Protein AF-A0A7S4KMG4-F1 (afdb_monomer_lite)

Sequence (114 aa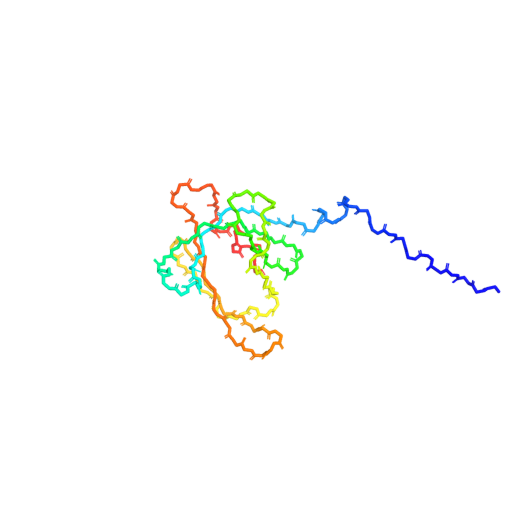):
SLGVWCAQPMSVAQVLDEIYYQGQLETKSNGKGKIGWEKCYVRLEGNQLIRFSDKQRYGSEIGRVDLSSIQNFTLEKQAFKFAYVTPSKKSRTRSFRIPQKGEGDLTEWIKQIR

Radius of gyration: 16.82 Å; chains: 1; bounding box: 29×29×63 Å

Foldseek 3Di:
DDDDPDPDDDDPVVQVVQFPDKFKKWKADPDDPDGDTDIWIWTGGHQKIWTANDNDPDHHTPDMARLVQWDDWDDDPFKIKTWGADPVRDIDIIMIGAPPPTPDDPVVVVVSSD

InterPro domains:
  IPR001849 Pleckstrin homology domain [PF00169] (20-114)
  IPR001849 Pleckstrin homology domain [PS50003] (18-114)
  IPR011993 PH-like domain superfamily [G3DSA:2.30.29.30] (10-114)

Structure (mmCIF, N/CA/C/O backbone):
data_AF-A0A7S4KMG4-F1
#
_entry.id   AF-A0A7S4KMG4-F1
#
loop_
_atom_site.group_PDB
_atom_site.id
_atom_site.type_symbol
_atom_site.label_atom_id
_atom_site.label_alt_id
_atom_site.label_comp_id
_atom_site.label_asym_id
_atom_site.label_entity_id
_atom_site.label_seq_id
_atom_site.pdbx_PDB_ins_code
_atom_site.Cartn_x
_atom_site.Cartn_y
_atom_site.Cartn_z
_atom_site.occupancy
_atom_site.B_iso_or_equiv
_atom_site.auth_seq_id
_atom_site.auth_comp_id
_atom_site.auth_asym_id
_atom_site.auth_atom_id
_atom_site.pdbx_PDB_model_num
ATOM 1 N N . SER A 1 1 ? 12.828 -6.578 -48.337 1.00 40.75 1 SER A N 1
ATOM 2 C CA . SER A 1 1 ? 12.837 -5.314 -47.576 1.00 40.75 1 SER A CA 1
ATOM 3 C C . SER A 1 1 ? 12.558 -5.636 -46.117 1.00 40.75 1 SER A C 1
ATOM 5 O O . SER A 1 1 ? 11.548 -6.257 -45.820 1.00 40.75 1 SER A O 1
ATOM 7 N N . LEU A 1 2 ? 13.492 -5.318 -45.217 1.00 43.97 2 LEU A N 1
ATOM 8 C CA . LEU A 1 2 ? 13.322 -5.491 -43.770 1.00 43.97 2 LEU A CA 1
ATOM 9 C C . LEU A 1 2 ? 12.412 -4.369 -43.255 1.00 43.97 2 LEU A C 1
ATOM 11 O O . LEU A 1 2 ? 12.804 -3.205 -43.270 1.00 43.97 2 LEU A O 1
ATOM 15 N N . GLY A 1 3 ? 11.185 -4.710 -42.860 1.00 40.28 3 GLY A N 1
ATOM 16 C CA . GLY A 1 3 ? 10.271 -3.773 -42.212 1.00 40.28 3 GLY A CA 1
ATOM 17 C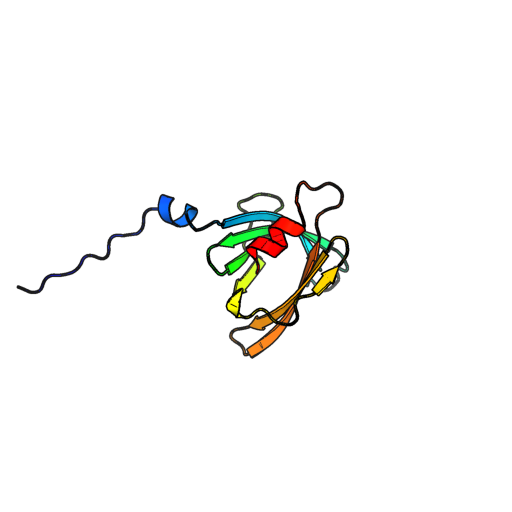 C . GLY A 1 3 ? 10.770 -3.463 -40.807 1.00 40.28 3 GLY A C 1
ATOM 18 O O . GLY A 1 3 ? 10.610 -4.274 -39.899 1.00 40.28 3 GLY A O 1
ATOM 19 N N . VAL A 1 4 ? 11.408 -2.306 -40.640 1.00 45.12 4 VAL A N 1
ATOM 20 C CA . VAL A 1 4 ? 11.731 -1.744 -39.327 1.00 45.12 4 VAL A CA 1
ATOM 21 C C . VAL A 1 4 ? 10.414 -1.320 -38.685 1.00 45.12 4 VAL A C 1
ATOM 23 O O . VAL A 1 4 ? 9.780 -0.361 -39.123 1.00 45.12 4 VAL A O 1
ATOM 26 N N . TRP A 1 5 ? 9.979 -2.057 -37.666 1.00 44.38 5 TRP A N 1
ATOM 27 C CA . TRP A 1 5 ? 8.871 -1.643 -36.813 1.00 44.38 5 TRP A CA 1
ATOM 28 C C . TRP A 1 5 ? 9.381 -0.528 -35.905 1.00 44.38 5 TRP A C 1
ATOM 30 O O . TRP A 1 5 ? 10.053 -0.780 -34.906 1.00 44.38 5 TRP A O 1
ATOM 40 N N . CYS A 1 6 ? 9.101 0.721 -36.268 1.00 47.00 6 CYS A N 1
ATOM 41 C CA . CYS A 1 6 ? 9.240 1.834 -35.340 1.00 47.00 6 CYS A CA 1
ATOM 42 C C . CYS A 1 6 ? 8.245 1.604 -34.194 1.00 47.00 6 CYS A C 1
ATOM 44 O O . CYS A 1 6 ? 7.040 1.777 -34.379 1.00 47.00 6 CYS A O 1
ATOM 46 N N . ALA A 1 7 ? 8.733 1.192 -33.022 1.00 51.94 7 ALA A N 1
ATOM 47 C CA . ALA A 1 7 ? 7.944 1.255 -31.800 1.00 51.94 7 ALA A CA 1
ATOM 48 C C . ALA A 1 7 ? 7.578 2.729 -31.580 1.00 51.94 7 ALA A C 1
ATOM 50 O O . ALA A 1 7 ? 8.462 3.577 -31.437 1.00 51.94 7 ALA A O 1
ATOM 51 N N . GLN A 1 8 ? 6.288 3.054 -31.645 1.00 53.12 8 GLN A N 1
ATOM 52 C CA . GLN A 1 8 ? 5.829 4.416 -31.399 1.00 53.12 8 GLN A CA 1
ATOM 53 C C . GLN A 1 8 ? 6.234 4.827 -29.973 1.00 53.12 8 GLN A C 1
ATOM 55 O O . GLN A 1 8 ? 6.019 4.049 -29.039 1.00 53.12 8 GLN A O 1
ATOM 60 N N . PRO A 1 9 ? 6.811 6.024 -29.771 1.00 54.00 9 PRO A N 1
ATOM 61 C CA . PRO A 1 9 ? 7.007 6.547 -28.428 1.00 54.00 9 PRO A CA 1
ATOM 62 C C . PRO A 1 9 ? 5.628 6.759 -27.790 1.00 54.00 9 PRO A C 1
ATOM 64 O O . PRO A 1 9 ? 4.794 7.476 -28.342 1.00 54.00 9 PRO A O 1
ATOM 67 N N . MET A 1 10 ? 5.371 6.107 -26.651 1.00 48.34 10 MET A N 1
ATOM 68 C CA . MET A 1 10 ? 4.118 6.288 -25.911 1.00 48.34 10 MET A CA 1
ATOM 69 C C . MET A 1 10 ? 3.929 7.760 -25.543 1.00 48.34 10 MET A C 1
ATOM 71 O O . MET A 1 10 ? 4.848 8.426 -25.062 1.00 48.34 10 MET A O 1
ATOM 75 N N . SER A 1 11 ? 2.719 8.266 -25.780 1.00 50.19 11 SER A N 1
ATOM 76 C CA . SER A 1 11 ? 2.351 9.637 -25.433 1.00 50.19 11 SER A CA 1
ATOM 77 C C . SER A 1 11 ? 2.178 9.786 -23.916 1.00 50.19 11 SER A C 1
ATOM 79 O O . SER A 1 11 ? 1.674 8.888 -23.245 1.00 50.19 11 SER A O 1
ATOM 81 N N . VAL A 1 12 ? 2.543 10.946 -23.363 1.00 48.41 12 VAL A N 1
ATOM 82 C CA . VAL A 1 12 ? 2.405 11.272 -21.926 1.00 48.41 12 VAL A CA 1
ATOM 83 C C . VAL A 1 12 ? 0.957 11.128 -21.423 1.00 48.41 12 VAL A C 1
ATOM 85 O O . VAL A 1 12 ? 0.738 10.855 -20.248 1.00 48.41 12 VAL A O 1
ATOM 88 N N . ALA A 1 13 ? -0.035 11.244 -22.312 1.00 44.78 13 ALA A N 1
ATOM 89 C CA . ALA A 1 13 ? -1.442 11.015 -21.990 1.00 44.78 13 ALA A CA 1
ATOM 90 C C . ALA A 1 13 ? -1.744 9.545 -21.638 1.00 44.78 13 ALA A C 1
ATOM 92 O O . ALA A 1 13 ? -2.528 9.299 -20.731 1.00 44.78 13 ALA A O 1
ATOM 93 N N . GLN A 1 14 ? -1.070 8.575 -22.270 1.00 46.12 14 GLN A N 1
ATOM 94 C CA . GLN A 1 14 ? -1.239 7.148 -21.954 1.00 46.12 14 GLN A CA 1
ATOM 95 C C . GLN A 1 14 ? -0.572 6.748 -20.632 1.00 46.12 14 GLN A C 1
ATOM 97 O O . GLN A 1 14 ? -1.019 5.815 -19.981 1.00 46.12 14 GLN A O 1
ATOM 102 N N . VAL A 1 15 ? 0.449 7.490 -20.189 1.00 46.81 15 VAL A N 1
ATOM 103 C CA . VAL A 1 15 ? 1.069 7.300 -18.863 1.00 46.81 15 VAL A CA 1
ATOM 104 C C . VAL A 1 15 ? 0.103 7.693 -17.733 1.00 46.81 15 VAL A C 1
ATOM 106 O O . VAL A 1 15 ? 0.209 7.186 -16.620 1.00 46.81 15 VAL A O 1
ATOM 109 N N . LEU A 1 16 ? -0.864 8.578 -18.005 1.00 45.12 16 LEU A N 1
ATOM 110 C CA . LEU A 1 16 ? -1.911 8.955 -17.047 1.00 45.12 16 LEU A CA 1
ATOM 111 C C . LEU A 1 16 ? -3.097 7.976 -17.037 1.00 45.12 16 LEU A C 1
ATOM 113 O O . LEU A 1 16 ? -3.806 7.919 -16.033 1.00 45.12 16 LEU A O 1
ATOM 117 N N . ASP A 1 17 ? -3.287 7.201 -18.108 1.00 45.97 17 ASP A N 1
ATOM 118 C CA . ASP A 1 17 ? -4.384 6.231 -18.274 1.00 45.97 17 ASP A CA 1
ATOM 119 C C . ASP A 1 17 ? -4.239 4.995 -17.362 1.00 45.97 17 ASP A C 1
ATOM 121 O O . ASP A 1 17 ? -5.194 4.259 -17.136 1.00 45.97 17 ASP A O 1
ATOM 125 N N . GLU A 1 18 ? -3.061 4.786 -16.766 1.00 58.25 18 GLU A N 1
ATOM 126 C CA . GLU A 1 18 ? -2.800 3.670 -15.848 1.00 58.25 18 GLU A CA 1
ATOM 127 C C . GLU A 1 18 ? -2.921 4.054 -14.364 1.00 58.25 18 GLU A C 1
ATOM 129 O O . GLU A 1 18 ? -2.650 3.223 -13.495 1.00 58.25 18 GLU A O 1
ATOM 134 N N . ILE A 1 19 ? -3.312 5.296 -14.041 1.00 60.09 19 ILE A N 1
ATOM 135 C CA . ILE A 1 19 ? -3.522 5.732 -12.653 1.00 60.09 19 ILE A CA 1
ATOM 136 C C . ILE A 1 19 ? -4.942 5.359 -12.209 1.00 60.09 19 ILE A C 1
ATOM 138 O O . ILE A 1 19 ? -5.888 6.125 -12.385 1.00 60.09 19 ILE A O 1
ATOM 142 N N . TYR A 1 20 ? -5.084 4.196 -11.577 1.00 73.69 20 TYR A N 1
ATOM 143 C CA . TYR A 1 20 ? -6.385 3.654 -11.163 1.00 73.69 20 TYR A CA 1
ATOM 144 C C . TYR A 1 20 ? -6.965 4.364 -9.938 1.00 73.69 20 TYR A C 1
ATOM 146 O O . TYR A 1 20 ? -8.176 4.552 -9.823 1.00 73.69 20 TYR A O 1
ATOM 154 N N . TYR A 1 21 ? -6.107 4.763 -8.997 1.00 84.00 21 TYR A N 1
ATOM 155 C CA . TYR A 1 21 ? -6.550 5.380 -7.750 1.00 84.00 21 TYR A CA 1
ATOM 156 C C . TYR A 1 21 ? -5.422 6.156 -7.073 1.00 84.00 21 TYR A C 1
ATOM 158 O O . TYR A 1 21 ? -4.259 5.752 -7.114 1.00 84.00 21 TYR A O 1
ATOM 166 N N . GLN A 1 22 ? -5.742 7.273 -6.421 1.00 87.69 22 GLN A N 1
ATOM 167 C CA . GLN A 1 22 ? -4.746 8.070 -5.707 1.00 87.69 22 GLN A CA 1
ATOM 168 C C . GLN A 1 22 ? -5.350 8.888 -4.572 1.00 87.69 22 GLN A C 1
ATOM 170 O O . GLN A 1 22 ? -6.498 9.320 -4.632 1.00 87.69 22 GLN A O 1
ATOM 175 N N . GLY A 1 23 ? -4.543 9.173 -3.554 1.00 87.62 23 GLY A N 1
ATOM 176 C CA . GLY A 1 23 ? -5.000 9.929 -2.395 1.00 87.62 23 GLY A CA 1
ATOM 177 C C . GLY A 1 23 ? -3.942 10.081 -1.312 1.00 87.62 23 GLY A C 1
ATOM 178 O O . GLY A 1 23 ? -2.843 9.530 -1.388 1.00 87.62 23 GLY A O 1
ATOM 179 N N . GLN A 1 24 ? -4.279 10.864 -0.289 1.00 88.25 24 GLN A N 1
ATOM 180 C CA . GLN A 1 24 ? -3.411 11.061 0.865 1.00 88.25 24 GLN A CA 1
ATOM 181 C C . GLN A 1 24 ? -3.668 9.966 1.906 1.00 88.25 24 GLN A C 1
ATOM 183 O O . GLN A 1 24 ? -4.786 9.808 2.389 1.00 88.25 24 GLN A O 1
ATOM 188 N N . LEU A 1 25 ? -2.612 9.253 2.289 1.00 89.38 25 LEU A N 1
ATOM 189 C CA . LEU A 1 25 ? -2.619 8.260 3.363 1.00 89.38 25 LEU A CA 1
ATOM 190 C C . LEU A 1 25 ? -1.566 8.619 4.408 1.00 89.38 25 LEU A C 1
ATOM 192 O O . LEU A 1 25 ? -0.658 9.410 4.157 1.00 89.38 25 LEU A O 1
ATOM 196 N N . GLU A 1 26 ? -1.644 8.011 5.582 1.00 89.56 26 GLU A N 1
ATOM 197 C CA . GLU A 1 26 ? -0.553 8.042 6.549 1.00 89.56 26 GLU A CA 1
ATOM 198 C C . GLU A 1 26 ? 0.169 6.695 6.560 1.00 89.56 26 GLU A C 1
ATOM 200 O O . GLU A 1 26 ? -0.469 5.649 6.629 1.00 89.56 26 GLU A O 1
ATOM 205 N N . THR A 1 27 ? 1.500 6.707 6.523 1.00 88.75 27 THR A N 1
ATOM 206 C CA . THR A 1 27 ? 2.360 5.518 6.640 1.00 88.75 27 THR A CA 1
ATOM 207 C C . THR A 1 27 ? 3.210 5.626 7.897 1.00 88.75 27 THR A C 1
ATOM 209 O O . THR A 1 27 ? 3.581 6.721 8.316 1.00 88.75 27 THR A O 1
ATOM 212 N N . LYS A 1 28 ? 3.588 4.494 8.497 1.00 85.06 28 LYS A N 1
ATOM 213 C CA . LYS A 1 28 ? 4.609 4.513 9.555 1.00 85.06 28 LYS A CA 1
ATOM 214 C C . LYS A 1 28 ? 5.951 4.989 8.990 1.00 85.06 28 LYS A C 1
ATOM 216 O O . LYS A 1 28 ? 6.358 4.521 7.918 1.00 85.06 28 LYS A O 1
ATOM 221 N N . SER A 1 29 ? 6.610 5.901 9.705 1.00 70.62 29 SER A N 1
ATOM 222 C CA . SER A 1 29 ? 7.954 6.368 9.358 1.00 70.62 29 SER A CA 1
ATOM 223 C C . SER A 1 29 ? 8.966 5.223 9.453 1.00 70.62 29 SER A C 1
ATOM 225 O O . SER A 1 29 ? 8.885 4.390 10.354 1.00 70.62 29 SER A O 1
ATOM 227 N N . ASN A 1 30 ? 9.927 5.185 8.525 1.00 62.59 30 ASN A N 1
ATOM 228 C CA . ASN A 1 30 ? 11.067 4.257 8.578 1.00 62.59 30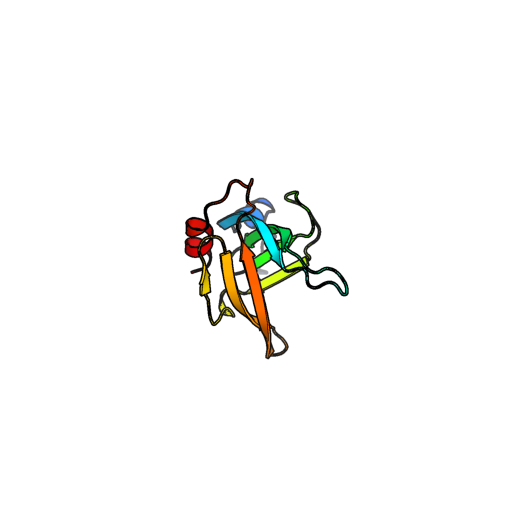 ASN A CA 1
ATOM 229 C C . ASN A 1 30 ? 12.369 4.960 9.025 1.00 62.59 30 ASN A C 1
ATOM 231 O O . ASN A 1 30 ? 13.439 4.357 8.954 1.00 62.59 30 ASN A O 1
ATOM 235 N N . GLY A 1 31 ? 12.315 6.243 9.405 1.00 57.44 31 GLY A N 1
ATOM 236 C CA . GLY A 1 31 ? 13.502 7.025 9.756 1.00 57.44 31 GLY A CA 1
ATOM 237 C C . GLY A 1 31 ? 14.042 6.691 11.148 1.00 57.44 31 GLY A C 1
ATOM 238 O O . GLY A 1 31 ? 13.272 6.536 12.097 1.00 57.44 31 GLY A O 1
ATOM 239 N N . LYS A 1 32 ? 15.374 6.633 11.298 1.00 51.84 32 LYS A N 1
ATOM 240 C CA . LYS A 1 32 ? 16.023 6.564 12.619 1.00 51.84 32 LYS A CA 1
ATOM 241 C C . LYS A 1 32 ? 15.599 7.791 13.440 1.00 51.84 32 LYS A C 1
ATOM 243 O O . LYS A 1 32 ? 15.924 8.911 13.067 1.00 51.84 32 LYS A O 1
ATOM 248 N N . GLY A 1 33 ? 14.852 7.577 14.525 1.00 55.62 33 GLY A N 1
ATOM 249 C CA . GLY A 1 33 ? 14.415 8.633 15.451 1.00 55.62 33 GLY A CA 1
ATOM 250 C C . GLY A 1 33 ? 13.024 9.226 15.196 1.00 55.62 33 GLY A C 1
ATOM 251 O O . GLY A 1 33 ? 12.567 10.031 16.001 1.00 55.62 33 GLY A O 1
ATOM 252 N N . LYS A 1 34 ? 12.311 8.817 14.137 1.00 57.22 34 LYS A N 1
ATOM 253 C CA . LYS A 1 34 ? 10.917 9.225 13.907 1.00 57.22 34 LYS A CA 1
ATOM 254 C C . LYS A 1 34 ? 9.969 8.075 14.226 1.00 57.22 34 LYS A C 1
ATOM 256 O O . LYS A 1 34 ? 9.822 7.141 13.443 1.00 57.22 34 LYS A O 1
ATOM 261 N N . ILE A 1 35 ? 9.315 8.149 15.381 1.00 66.44 35 ILE A N 1
ATOM 262 C CA . ILE A 1 35 ? 8.252 7.218 15.768 1.00 66.44 35 ILE A CA 1
ATOM 263 C C . ILE A 1 35 ? 6.926 7.915 15.490 1.00 66.44 35 ILE A C 1
ATOM 265 O O . ILE A 1 35 ? 6.584 8.891 16.149 1.00 66.44 35 ILE A O 1
ATOM 269 N N . GLY A 1 36 ? 6.184 7.443 14.492 1.00 80.62 36 GLY A N 1
ATOM 270 C CA . GLY A 1 36 ? 4.884 8.026 14.186 1.00 80.62 36 GLY A CA 1
ATOM 271 C C . GLY A 1 36 ? 4.351 7.687 12.805 1.00 80.62 36 GLY A C 1
ATOM 272 O O . GLY A 1 36 ? 4.994 7.009 11.998 1.00 80.62 36 GLY A O 1
ATOM 273 N N . TRP A 1 37 ? 3.138 8.172 12.569 1.00 85.69 37 TRP A N 1
ATOM 274 C CA . TRP A 1 37 ? 2.473 8.154 11.278 1.00 85.69 37 TRP A CA 1
ATOM 275 C C . TRP A 1 37 ? 2.782 9.460 10.550 1.00 85.69 37 TRP A C 1
ATOM 277 O O . TRP A 1 37 ? 2.555 10.541 11.089 1.00 85.69 37 TRP A O 1
ATOM 287 N N . GLU A 1 38 ? 3.308 9.360 9.337 1.00 86.31 38 GLU A N 1
ATOM 288 C CA . GLU A 1 38 ? 3.604 10.501 8.477 1.00 86.31 38 GLU A CA 1
ATOM 289 C C . GLU A 1 38 ? 2.662 10.479 7.275 1.00 86.31 38 GLU A C 1
ATOM 291 O O . GLU A 1 38 ? 2.413 9.426 6.683 1.00 86.31 38 GLU A O 1
ATOM 296 N N . LYS A 1 39 ? 2.134 11.652 6.915 1.00 86.62 39 LYS A N 1
ATOM 297 C CA . LYS A 1 39 ? 1.323 11.818 5.707 1.00 86.62 39 LYS A CA 1
ATOM 298 C C . LYS A 1 39 ? 2.188 11.581 4.472 1.00 86.62 39 LYS A C 1
ATOM 300 O O . LYS A 1 39 ? 3.291 12.109 4.388 1.00 86.62 39 LYS A O 1
ATOM 305 N N . CYS A 1 40 ? 1.653 10.840 3.516 1.00 87.06 40 CYS A N 1
ATOM 306 C CA . CYS A 1 40 ? 2.245 10.589 2.211 1.00 87.06 40 CYS A CA 1
ATOM 307 C C . CYS A 1 40 ? 1.151 10.617 1.143 1.00 87.06 40 CYS A C 1
ATOM 309 O O . CYS A 1 40 ? -0.012 10.308 1.422 1.00 87.06 40 CYS A O 1
ATOM 311 N N . TYR A 1 41 ? 1.520 10.981 -0.079 1.00 88.19 41 TYR A N 1
ATOM 312 C CA . TYR A 1 41 ? 0.648 10.772 -1.226 1.00 88.19 41 TYR A CA 1
ATOM 313 C C . TYR A 1 41 ? 0.881 9.367 -1.778 1.00 88.19 41 TYR A C 1
ATOM 315 O O . TYR A 1 41 ? 2.029 8.934 -1.901 1.00 88.19 41 TYR A O 1
ATOM 323 N N . VAL A 1 42 ? -0.194 8.642 -2.067 1.00 89.31 42 VAL A N 1
ATOM 324 C CA . VAL A 1 42 ? -0.137 7.275 -2.588 1.00 89.31 42 VAL A CA 1
ATOM 325 C C . VAL A 1 42 ? -0.889 7.220 -3.902 1.00 89.31 42 VAL A C 1
ATOM 327 O O . VAL A 1 42 ? -1.944 7.840 -4.049 1.00 89.31 42 VAL A O 1
ATOM 330 N N . ARG A 1 43 ? -0.330 6.476 -4.850 1.00 89.31 43 ARG A N 1
ATOM 331 C CA . ARG A 1 43 ? -0.894 6.267 -6.174 1.00 89.31 43 ARG A CA 1
ATOM 332 C C . ARG A 1 43 ? -0.810 4.793 -6.551 1.00 89.31 43 ARG A C 1
ATOM 334 O O . ARG A 1 43 ? 0.212 4.155 -6.303 1.00 89.31 43 ARG A O 1
ATOM 341 N N . LEU A 1 44 ? -1.886 4.282 -7.128 1.00 88.38 44 LEU A N 1
ATOM 342 C CA . LEU A 1 44 ? -1.934 2.997 -7.808 1.00 88.38 44 LEU A CA 1
ATOM 343 C C . LEU A 1 44 ? -1.746 3.245 -9.302 1.00 88.38 44 LEU A C 1
ATOM 345 O O . LEU A 1 44 ? -2.578 3.905 -9.921 1.00 88.38 44 LEU A O 1
ATOM 349 N N . GLU A 1 45 ? -0.637 2.745 -9.838 1.00 87.81 45 GLU A N 1
ATOM 350 C CA . GLU A 1 45 ? -0.302 2.774 -11.263 1.00 87.81 45 GLU A CA 1
ATOM 351 C C . GLU A 1 45 ? -0.152 1.327 -11.746 1.00 87.81 45 GLU A C 1
ATOM 353 O O . GLU A 1 45 ? 0.789 0.633 -11.348 1.00 87.81 45 GLU A O 1
ATOM 358 N N . GLY A 1 46 ? -1.106 0.823 -12.532 1.00 85.19 46 GLY A N 1
ATOM 359 C CA . GLY A 1 46 ? -1.144 -0.603 -12.880 1.00 85.19 46 GLY A CA 1
ATOM 360 C C . GLY A 1 46 ? -1.124 -1.499 -11.640 1.00 85.19 46 GLY A C 1
ATOM 361 O O . GLY A 1 46 ? -1.912 -1.334 -10.712 1.00 85.19 46 GLY A O 1
ATOM 362 N N . ASN A 1 47 ? -0.166 -2.429 -11.602 1.00 87.19 47 ASN A N 1
ATOM 363 C CA . ASN A 1 47 ? 0.047 -3.333 -10.470 1.00 87.19 47 ASN A CA 1
ATOM 364 C C . ASN A 1 47 ? 1.034 -2.781 -9.422 1.00 87.19 47 ASN A C 1
ATOM 366 O O . ASN A 1 47 ? 1.649 -3.548 -8.679 1.00 87.19 47 ASN A O 1
ATOM 370 N N . GLN A 1 48 ? 1.270 -1.467 -9.399 1.00 89.69 48 GLN A N 1
ATOM 371 C CA . GLN A 1 48 ? 2.257 -0.827 -8.532 1.00 89.69 48 GLN A CA 1
ATOM 372 C C . GLN A 1 48 ? 1.584 0.160 -7.577 1.00 89.69 48 GLN A C 1
ATOM 374 O O . GLN A 1 48 ? 0.875 1.075 -7.986 1.00 89.69 48 GLN A O 1
ATOM 379 N N . LEU A 1 49 ? 1.880 0.021 -6.287 1.00 90.69 49 LEU A N 1
ATOM 380 C CA . LEU A 1 49 ? 1.554 1.001 -5.259 1.00 90.69 49 LEU A CA 1
ATOM 381 C C . LEU A 1 49 ? 2.779 1.874 -4.992 1.00 90.69 49 LEU A C 1
ATOM 383 O O . LEU A 1 49 ? 3.784 1.417 -4.439 1.00 90.69 49 LEU A O 1
ATOM 387 N N . ILE A 1 50 ? 2.686 3.143 -5.373 1.00 90.12 50 ILE A N 1
ATOM 388 C CA . ILE A 1 50 ? 3.771 4.121 -5.314 1.00 90.12 50 ILE A CA 1
ATOM 389 C C . ILE A 1 50 ? 3.463 5.154 -4.234 1.00 90.12 50 ILE A C 1
ATOM 391 O O . ILE A 1 50 ? 2.331 5.614 -4.087 1.00 90.12 50 ILE A O 1
ATOM 395 N N . ARG A 1 51 ? 4.477 5.517 -3.450 1.00 90.56 51 ARG A N 1
ATOM 396 C CA . ARG A 1 51 ? 4.382 6.496 -2.365 1.00 90.56 51 ARG A CA 1
ATOM 397 C C . ARG A 1 51 ? 5.309 7.668 -2.618 1.00 90.56 51 ARG A C 1
ATOM 399 O O . ARG A 1 51 ? 6.467 7.467 -2.982 1.00 90.56 51 ARG A O 1
ATOM 406 N N . PHE A 1 52 ? 4.846 8.859 -2.268 1.00 87.81 52 PHE A N 1
ATOM 407 C CA . PHE A 1 52 ? 5.583 10.109 -2.413 1.00 87.81 52 PHE A CA 1
ATOM 408 C C . PHE A 1 52 ? 5.742 10.821 -1.060 1.00 87.81 52 PHE A C 1
ATOM 410 O O . PHE A 1 52 ? 4.868 10.723 -0.193 1.00 87.81 52 PHE A O 1
ATOM 417 N N . SER A 1 53 ? 6.878 11.500 -0.861 1.00 80.00 53 SER A N 1
ATOM 418 C CA . SER A 1 53 ? 7.218 12.218 0.383 1.00 80.00 53 SER A CA 1
ATOM 419 C C . SER A 1 53 ? 6.316 13.411 0.656 1.00 80.00 53 SER A C 1
ATOM 421 O O . SER A 1 53 ? 6.159 13.813 1.807 1.00 80.00 53 SER A O 1
ATOM 423 N N . ASP A 1 54 ? 5.790 14.019 -0.403 1.00 68.50 54 ASP A N 1
ATOM 424 C CA . ASP A 1 54 ? 5.066 15.272 -0.303 1.00 68.50 54 ASP A CA 1
ATOM 425 C C . ASP A 1 54 ? 3.571 15.038 -0.050 1.00 68.50 54 ASP A C 1
ATOM 427 O O . ASP A 1 54 ? 2.988 14.017 -0.422 1.00 68.50 54 ASP A O 1
ATOM 431 N N . LYS A 1 55 ? 2.940 16.017 0.601 1.00 60.94 55 LYS A N 1
ATOM 432 C CA . LYS A 1 55 ? 1.485 16.096 0.754 1.00 60.94 55 LYS A CA 1
ATOM 433 C C . LYS A 1 55 ? 0.806 16.493 -0.566 1.00 60.94 55 LYS A C 1
ATOM 435 O O . LYS A 1 55 ? -0.420 16.424 -0.632 1.00 60.94 55 LYS A O 1
ATOM 440 N N . GLN A 1 56 ? 1.578 16.907 -1.576 1.00 57.16 56 GLN A N 1
ATOM 441 C CA . GLN A 1 56 ? 1.138 17.264 -2.925 1.00 57.16 56 GLN A CA 1
ATOM 442 C C . GLN A 1 56 ? 1.391 16.137 -3.950 1.00 57.16 56 GLN A C 1
ATOM 444 O O . GLN A 1 56 ? 2.288 15.312 -3.790 1.00 57.16 56 GLN A O 1
ATOM 449 N N . ARG A 1 57 ? 0.605 16.132 -5.040 1.00 58.84 57 ARG A N 1
ATOM 450 C CA . ARG A 1 57 ? 0.547 15.087 -6.091 1.00 58.84 57 ARG A CA 1
ATOM 451 C C . ARG A 1 57 ? 1.863 14.792 -6.839 1.00 58.84 57 ARG A C 1
ATOM 453 O O . ARG A 1 57 ? 1.899 13.817 -7.584 1.00 58.84 57 ARG A O 1
ATOM 460 N N . TYR A 1 58 ? 2.907 15.605 -6.655 1.00 63.16 58 TYR A N 1
ATOM 461 C CA . TYR A 1 58 ? 4.151 15.582 -7.444 1.00 63.16 58 TYR A CA 1
ATOM 462 C C . TYR A 1 58 ? 5.428 15.535 -6.585 1.00 63.16 58 TYR A C 1
ATOM 464 O O . TYR A 1 58 ? 6.488 15.981 -7.017 1.00 63.16 58 TYR A O 1
ATOM 472 N N . GLY A 1 59 ? 5.330 15.042 -5.347 1.00 69.75 59 GLY A N 1
ATOM 473 C CA . GLY A 1 59 ? 6.495 14.869 -4.476 1.00 69.75 59 GLY A CA 1
ATOM 474 C C . GLY A 1 59 ? 7.508 13.841 -4.987 1.00 69.75 59 GLY A C 1
ATOM 475 O O . GLY A 1 59 ? 7.236 13.090 -5.918 1.00 69.75 59 GLY A O 1
ATOM 476 N N . SER A 1 60 ? 8.662 13.747 -4.323 1.00 83.31 60 SER A N 1
ATOM 477 C CA . SER A 1 60 ? 9.655 12.702 -4.605 1.00 83.31 60 SER A CA 1
ATOM 478 C C . SER A 1 60 ? 9.129 11.316 -4.231 1.00 83.31 60 SER A C 1
ATOM 480 O O . SER A 1 60 ? 8.569 11.135 -3.146 1.00 83.31 60 SER A O 1
ATOM 482 N N . GLU A 1 61 ? 9.339 10.318 -5.093 1.00 88.00 61 GLU A N 1
ATOM 483 C CA . GLU A 1 61 ? 9.022 8.921 -4.777 1.00 88.00 61 GLU A CA 1
ATOM 484 C C . GLU A 1 61 ? 9.861 8.454 -3.573 1.00 88.00 61 GLU A C 1
ATOM 486 O O . GLU A 1 61 ? 11.088 8.533 -3.570 1.00 88.00 61 GLU A O 1
ATOM 491 N N . ILE A 1 62 ? 9.193 7.948 -2.536 1.00 86.88 62 ILE A N 1
ATOM 492 C CA . ILE A 1 62 ? 9.815 7.377 -1.326 1.00 86.88 62 ILE A CA 1
ATOM 493 C C . ILE A 1 62 ? 9.647 5.861 -1.235 1.00 86.88 62 ILE A C 1
ATOM 495 O O . ILE A 1 62 ? 10.115 5.215 -0.289 1.00 86.88 62 ILE A O 1
ATOM 499 N N . GLY A 1 63 ? 8.939 5.268 -2.190 1.00 87.62 63 GLY A N 1
ATOM 500 C CA . GLY A 1 63 ? 9.002 3.839 -2.422 1.00 87.62 63 GLY A CA 1
ATOM 501 C C . GLY A 1 63 ? 7.810 3.285 -3.174 1.00 87.62 63 GLY A C 1
ATOM 502 O O . GLY A 1 63 ? 6.717 3.843 -3.151 1.00 87.62 63 GLY A O 1
ATOM 503 N N . ARG A 1 64 ? 8.048 2.107 -3.733 1.00 90.44 64 ARG A N 1
ATOM 504 C CA . ARG A 1 64 ? 7.149 1.375 -4.610 1.00 90.44 64 ARG A CA 1
ATOM 505 C C . ARG A 1 64 ? 6.977 -0.059 -4.125 1.00 90.44 64 ARG A C 1
ATOM 507 O O . ARG A 1 64 ? 7.904 -0.637 -3.545 1.00 90.44 64 ARG A O 1
ATOM 514 N N . VAL A 1 65 ? 5.783 -0.603 -4.319 1.00 90.31 65 VAL A N 1
ATOM 515 C CA . VAL A 1 65 ? 5.422 -1.985 -4.001 1.00 90.31 65 VAL A CA 1
ATOM 516 C C . VAL A 1 65 ? 4.683 -2.576 -5.190 1.00 90.31 65 VAL A C 1
ATOM 518 O O . VAL A 1 65 ? 3.711 -1.993 -5.651 1.00 90.31 65 VAL A O 1
ATOM 521 N N . ASP A 1 66 ? 5.114 -3.750 -5.635 1.00 89.44 66 ASP A N 1
ATOM 522 C CA . ASP A 1 66 ? 4.363 -4.551 -6.596 1.00 89.44 66 ASP A CA 1
ATOM 523 C C . ASP A 1 66 ? 3.223 -5.274 -5.868 1.00 89.44 66 ASP A C 1
ATOM 525 O O . ASP A 1 66 ? 3.475 -6.039 -4.929 1.00 89.44 66 ASP A O 1
ATOM 529 N N . LEU A 1 67 ? 1.978 -5.035 -6.278 1.00 86.88 67 LEU A N 1
ATOM 530 C CA . LEU A 1 67 ? 0.797 -5.631 -5.656 1.00 86.88 67 LEU A CA 1
ATOM 531 C C . LEU A 1 67 ? 0.791 -7.164 -5.776 1.00 86.88 67 LEU A C 1
ATOM 533 O O . LEU A 1 67 ? 0.326 -7.836 -4.861 1.00 86.88 67 LEU A O 1
ATOM 537 N N . SER A 1 68 ? 1.409 -7.738 -6.818 1.00 86.81 68 SER A N 1
ATOM 538 C CA . SER A 1 68 ? 1.532 -9.202 -6.972 1.00 86.81 68 SER A CA 1
ATOM 539 C C . SER A 1 68 ? 2.413 -9.848 -5.897 1.00 86.81 68 SER A C 1
ATOM 541 O O . SER A 1 68 ? 2.325 -11.047 -5.641 1.00 86.81 68 SER A O 1
ATOM 543 N N . SER A 1 69 ? 3.261 -9.050 -5.244 1.00 88.25 69 SER A N 1
ATOM 544 C CA . SER A 1 69 ? 4.157 -9.507 -4.182 1.00 88.25 69 SER A CA 1
ATOM 545 C C . SER A 1 69 ? 3.541 -9.411 -2.784 1.00 88.25 69 SER A C 1
ATOM 547 O O . SER A 1 69 ? 4.200 -9.793 -1.811 1.00 88.25 69 SER A O 1
ATOM 549 N N . ILE A 1 70 ? 2.315 -8.882 -2.665 1.00 89.06 70 ILE A N 1
ATOM 550 C CA . ILE A 1 70 ? 1.628 -8.680 -1.390 1.00 89.06 70 ILE A CA 1
ATOM 551 C C . ILE A 1 70 ? 1.229 -10.020 -0.765 1.00 89.06 70 ILE A C 1
ATOM 553 O O . ILE A 1 70 ? 0.713 -10.927 -1.407 1.00 89.06 70 ILE A O 1
ATOM 557 N N . GLN A 1 71 ? 1.454 -10.120 0.540 1.00 88.25 71 GLN A N 1
ATOM 558 C CA . GLN A 1 71 ? 1.130 -11.258 1.389 1.00 88.25 71 GLN A CA 1
ATOM 559 C C . GLN A 1 71 ? 0.563 -10.750 2.719 1.00 88.25 71 GLN A C 1
ATOM 561 O O . GLN A 1 71 ? 0.814 -9.613 3.119 1.00 88.25 71 GLN A O 1
ATOM 566 N N . ASN A 1 72 ? -0.161 -11.597 3.453 1.00 88.56 72 ASN A N 1
ATOM 567 C CA . ASN A 1 72 ? -0.620 -11.302 4.819 1.00 88.56 72 ASN A CA 1
ATOM 568 C C . ASN A 1 72 ? -1.335 -9.941 4.951 1.00 88.56 72 ASN A C 1
ATOM 570 O O . ASN A 1 72 ? -1.005 -9.135 5.826 1.00 88.56 72 ASN A O 1
ATOM 574 N N . PHE A 1 73 ? -2.284 -9.662 4.052 1.00 88.12 73 PHE A N 1
ATOM 575 C CA . PHE A 1 73 ? -3.086 -8.440 4.106 1.00 88.12 73 PHE A CA 1
ATOM 576 C C . PHE A 1 73 ? -4.017 -8.470 5.327 1.00 88.12 73 PHE A C 1
ATOM 578 O O . PHE A 1 73 ? -4.757 -9.429 5.535 1.00 88.12 73 PHE A O 1
ATOM 585 N N . THR A 1 74 ? -3.995 -7.415 6.135 1.00 90.00 74 THR A N 1
ATOM 586 C CA . THR A 1 74 ? -4.785 -7.251 7.358 1.00 90.00 74 THR A CA 1
ATOM 587 C C . THR A 1 74 ? -5.518 -5.919 7.320 1.00 90.00 74 THR A C 1
ATOM 589 O O . THR A 1 74 ? -4.928 -4.890 6.986 1.00 90.00 74 THR A O 1
ATOM 592 N N . LEU A 1 75 ? -6.793 -5.948 7.701 1.00 86.50 75 LEU A N 1
ATOM 593 C CA . LEU A 1 75 ? -7.655 -4.781 7.805 1.00 86.50 75 LEU A CA 1
ATOM 594 C C . LEU A 1 75 ? -7.974 -4.479 9.274 1.00 86.50 75 LEU A C 1
ATOM 596 O O . LEU A 1 75 ? -8.355 -5.370 10.028 1.00 86.50 75 LEU A O 1
ATOM 600 N N . GLU A 1 76 ? -7.849 -3.216 9.659 1.00 85.12 76 GLU A N 1
ATOM 601 C CA . GLU A 1 76 ? -8.222 -2.658 10.958 1.00 85.12 76 GLU A CA 1
ATOM 602 C C . GLU A 1 76 ? -9.213 -1.496 10.747 1.00 85.12 76 GLU A C 1
ATOM 604 O O . GLU A 1 76 ? -9.382 -1.012 9.630 1.00 85.12 76 GLU A O 1
ATOM 609 N N . LYS A 1 77 ? -9.852 -0.995 11.818 1.00 80.69 77 LYS A N 1
ATOM 610 C CA . LYS A 1 77 ? -10.951 -0.002 11.738 1.00 80.69 77 LYS A CA 1
ATOM 611 C C . LYS A 1 77 ? -10.690 1.208 10.823 1.00 80.69 77 LYS A C 1
ATOM 613 O O . LYS A 1 77 ?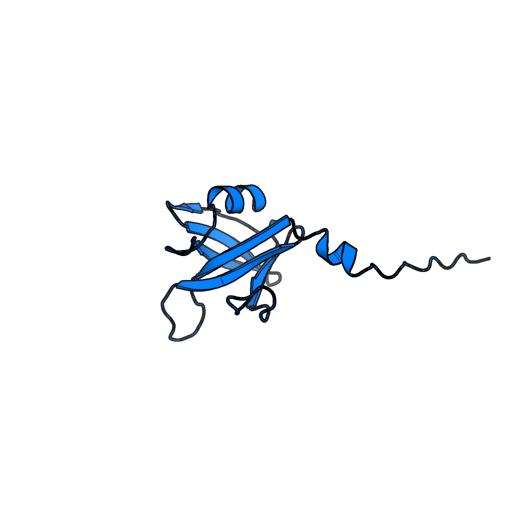 -11.628 1.711 10.222 1.00 80.69 77 LYS A O 1
ATOM 618 N N . GLN A 1 78 ? -9.457 1.711 10.768 1.00 83.56 78 GLN A N 1
ATOM 619 C CA . GLN A 1 78 ? -9.075 2.867 9.935 1.00 83.56 78 GLN A CA 1
ATOM 620 C C . GLN A 1 78 ? -7.751 2.649 9.192 1.00 83.56 78 GLN A C 1
ATOM 622 O O . GLN A 1 78 ? -7.163 3.594 8.665 1.00 83.56 78 GLN A O 1
ATOM 627 N N . ALA A 1 79 ? -7.242 1.419 9.193 1.00 88.19 79 ALA A N 1
ATOM 628 C CA . ALA A 1 79 ? -5.900 1.115 8.733 1.00 88.19 79 ALA A CA 1
ATOM 629 C C . ALA A 1 79 ? -5.871 -0.207 7.978 1.00 88.19 79 ALA A C 1
ATOM 631 O O . ALA A 1 79 ? -6.636 -1.119 8.267 1.00 88.19 79 ALA A O 1
ATOM 632 N N . PHE A 1 80 ? -4.947 -0.325 7.038 1.00 89.69 80 PHE A N 1
ATOM 633 C CA . PHE A 1 80 ? -4.636 -1.585 6.389 1.00 89.69 80 PHE A CA 1
ATOM 634 C C . PHE A 1 80 ? -3.134 -1.823 6.420 1.00 89.69 80 PHE A C 1
ATOM 636 O O . PHE A 1 80 ? -2.313 -0.902 6.427 1.00 89.69 80 PHE A O 1
ATOM 643 N N . LYS A 1 81 ? -2.757 -3.091 6.476 1.00 91.50 81 LYS A N 1
ATOM 644 C CA . LYS A 1 81 ? -1.373 -3.528 6.580 1.00 91.50 81 LYS A CA 1
ATOM 645 C C . LYS A 1 81 ? -1.166 -4.724 5.678 1.00 91.50 81 LYS A C 1
ATOM 647 O O . LYS A 1 81 ? -2.047 -5.559 5.548 1.00 91.50 81 LYS A O 1
ATOM 652 N N . PHE A 1 82 ? 0.019 -4.834 5.105 1.00 91.50 82 PHE A N 1
ATOM 653 C CA . PHE A 1 82 ? 0.410 -6.010 4.350 1.00 91.50 82 PHE A CA 1
ATOM 654 C C . PHE A 1 82 ? 1.907 -6.275 4.472 1.00 91.50 82 PHE A C 1
ATOM 656 O O . PHE A 1 82 ? 2.700 -5.370 4.751 1.00 91.50 82 PHE A O 1
ATOM 663 N N . ALA A 1 83 ? 2.292 -7.527 4.265 1.00 91.12 83 ALA A N 1
ATOM 664 C CA . ALA A 1 83 ? 3.660 -7.910 3.966 1.00 91.12 83 ALA A CA 1
ATOM 665 C C . ALA A 1 83 ? 3.867 -7.939 2.445 1.00 91.12 83 ALA A C 1
ATOM 667 O O . ALA A 1 83 ? 2.911 -8.057 1.688 1.00 91.12 83 ALA A O 1
ATOM 668 N N . TYR A 1 84 ? 5.101 -7.799 1.984 1.00 90.38 84 TYR A N 1
ATOM 669 C CA . TYR A 1 84 ? 5.456 -7.927 0.577 1.00 90.38 84 TYR A CA 1
ATOM 670 C C . TYR A 1 84 ? 6.906 -8.378 0.432 1.00 90.38 84 TYR A C 1
ATOM 672 O O . TYR A 1 84 ? 7.746 -8.098 1.295 1.00 90.38 84 TYR A O 1
ATOM 680 N N . VAL A 1 85 ? 7.209 -9.077 -0.658 1.00 87.81 85 VAL A N 1
ATOM 681 C CA . VAL A 1 85 ? 8.562 -9.567 -0.944 1.00 87.81 85 VAL A CA 1
ATOM 682 C C . VAL A 1 85 ? 9.268 -8.586 -1.873 1.00 87.81 85 VAL A C 1
ATOM 684 O O . VAL A 1 85 ? 8.796 -8.292 -2.965 1.00 87.81 85 VAL A O 1
ATOM 687 N N . THR A 1 86 ? 10.416 -8.061 -1.448 1.00 84.75 86 THR A N 1
ATOM 688 C CA . THR A 1 86 ? 11.244 -7.211 -2.315 1.00 84.75 86 THR A CA 1
ATOM 689 C C . THR A 1 86 ? 11.977 -8.049 -3.369 1.00 84.75 86 THR A C 1
ATOM 691 O O . THR A 1 86 ? 12.207 -9.235 -3.137 1.00 84.75 86 THR A O 1
ATOM 694 N N . PRO A 1 87 ? 12.481 -7.450 -4.468 1.00 80.19 87 PRO A N 1
ATOM 695 C CA . PRO A 1 87 ? 13.317 -8.162 -5.447 1.00 80.19 87 PRO A CA 1
ATOM 696 C C . PRO A 1 87 ? 14.536 -8.865 -4.825 1.00 80.19 87 PRO A C 1
ATOM 698 O O . PRO A 1 87 ? 14.964 -9.922 -5.271 1.00 80.19 87 PRO A O 1
ATOM 701 N N . SER A 1 88 ? 15.050 -8.323 -3.717 1.00 83.50 88 SER A N 1
ATOM 702 C CA . SER A 1 88 ? 16.098 -8.939 -2.892 1.00 83.50 88 SER A CA 1
ATOM 703 C C . SER A 1 88 ? 15.627 -10.108 -2.009 1.00 83.50 88 SER A C 1
ATOM 705 O O . SER A 1 88 ? 16.344 -10.501 -1.090 1.00 83.50 88 SER A O 1
ATOM 707 N N . LYS A 1 89 ? 14.421 -10.642 -2.245 1.00 80.56 89 LYS A N 1
ATOM 708 C CA . LYS A 1 89 ? 13.763 -11.732 -1.503 1.00 80.56 89 LYS A CA 1
ATOM 709 C C . LYS A 1 89 ? 13.609 -11.486 0.002 1.00 80.56 89 LYS A C 1
ATOM 711 O O . LYS A 1 89 ? 13.425 -12.422 0.774 1.00 80.56 89 LYS A O 1
ATOM 716 N N . LYS A 1 90 ? 13.666 -10.227 0.444 1.00 84.56 90 LYS A N 1
ATOM 717 C CA . LYS A 1 90 ? 13.426 -9.861 1.843 1.00 84.56 90 LYS A CA 1
ATOM 718 C C . LYS A 1 90 ? 11.951 -9.526 2.022 1.00 84.56 90 LYS A C 1
ATOM 720 O O . LYS A 1 90 ? 11.410 -8.695 1.295 1.00 84.56 90 LYS A O 1
ATOM 725 N N . SER A 1 91 ? 11.319 -10.142 3.015 1.00 86.88 91 SER A N 1
ATOM 726 C CA . SER A 1 91 ? 9.968 -9.757 3.415 1.00 86.88 91 SER A CA 1
ATOM 727 C C . SER A 1 91 ? 10.007 -8.399 4.114 1.00 86.88 91 SER A C 1
ATOM 729 O O . SER A 1 91 ? 10.859 -8.138 4.970 1.00 86.88 91 SER A O 1
ATOM 731 N N . ARG A 1 92 ? 9.104 -7.507 3.720 1.00 88.62 92 ARG A N 1
ATOM 732 C CA . ARG A 1 92 ? 8.895 -6.203 4.341 1.00 88.62 92 ARG A CA 1
ATOM 733 C C . ARG A 1 92 ? 7.429 -6.031 4.666 1.00 88.6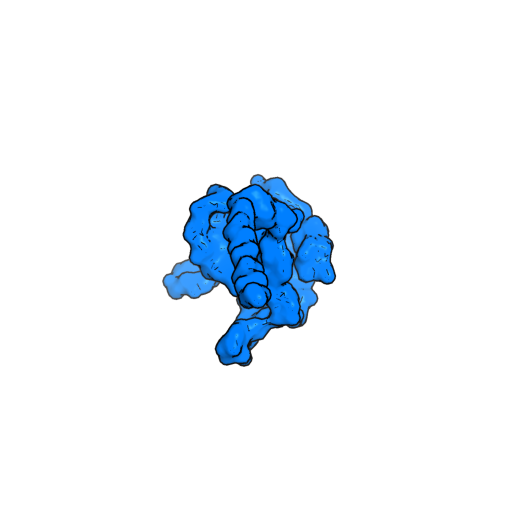2 92 ARG A C 1
ATOM 735 O O . ARG A 1 92 ? 6.564 -6.527 3.963 1.00 88.62 92 ARG A O 1
ATOM 742 N N . THR A 1 93 ? 7.161 -5.253 5.700 1.00 89.25 93 THR A N 1
ATOM 743 C CA . THR A 1 93 ? 5.799 -4.948 6.124 1.00 89.25 93 THR A CA 1
ATOM 744 C C . THR A 1 93 ? 5.511 -3.476 5.904 1.00 89.25 93 THR A C 1
ATOM 746 O O . THR A 1 93 ? 6.371 -2.618 6.136 1.00 89.25 93 THR A O 1
ATOM 749 N N . ARG A 1 94 ? 4.292 -3.171 5.468 1.00 89.56 94 ARG A N 1
ATOM 750 C CA . ARG A 1 94 ? 3.801 -1.809 5.307 1.00 89.56 94 ARG A CA 1
ATOM 751 C C . ARG A 1 94 ? 2.440 -1.650 5.958 1.00 89.56 94 ARG A C 1
ATOM 753 O O . ARG A 1 94 ? 1.627 -2.564 5.928 1.00 89.56 94 ARG A O 1
ATOM 760 N N . SER A 1 95 ? 2.214 -0.486 6.553 1.00 91.12 95 SER A N 1
ATOM 761 C CA . SER A 1 95 ? 0.944 -0.118 7.173 1.00 91.12 95 SER A CA 1
ATOM 762 C C . SER A 1 95 ? 0.546 1.266 6.700 1.00 91.12 95 SER A C 1
ATOM 764 O O . SER A 1 95 ? 1.389 2.166 6.680 1.00 91.12 95 SER A O 1
ATOM 766 N N . PHE A 1 96 ? -0.728 1.408 6.375 1.00 90.62 96 PHE A N 1
ATOM 767 C CA . PHE A 1 96 ? -1.368 2.640 5.958 1.00 90.62 96 PHE A CA 1
ATOM 768 C C . PHE A 1 96 ? -2.609 2.891 6.802 1.00 90.62 96 PHE A C 1
ATOM 770 O O . PHE A 1 96 ? -3.240 1.948 7.274 1.00 90.62 96 PHE A O 1
ATOM 777 N N . ARG A 1 97 ? -2.979 4.156 6.968 1.00 90.44 97 ARG A N 1
ATOM 778 C CA . ARG A 1 97 ? -4.272 4.547 7.530 1.00 90.44 97 ARG A CA 1
ATOM 779 C C . ARG A 1 97 ? -4.805 5.804 6.862 1.00 90.44 97 ARG A C 1
ATOM 781 O O . ARG A 1 97 ? -4.022 6.600 6.337 1.00 90.44 97 ARG A O 1
ATOM 788 N N . ILE A 1 98 ? -6.120 5.979 6.908 1.00 86.75 98 ILE A N 1
ATOM 789 C CA . ILE A 1 98 ? -6.756 7.217 6.453 1.00 86.75 98 ILE A CA 1
ATOM 790 C C . ILE A 1 98 ? -6.404 8.339 7.450 1.00 86.75 98 ILE A C 1
ATOM 792 O O . ILE A 1 98 ? -6.481 8.115 8.662 1.00 86.75 98 ILE A O 1
ATOM 796 N N . PRO A 1 99 ? -5.987 9.537 6.995 1.00 83.19 99 PRO A N 1
ATOM 797 C CA . PRO A 1 99 ? -5.762 10.663 7.896 1.00 83.19 99 PRO A CA 1
ATOM 798 C C . PRO A 1 99 ? -7.064 11.047 8.619 1.00 83.19 99 PRO A C 1
ATOM 800 O O . PRO A 1 99 ? -8.105 11.144 7.983 1.00 83.19 99 PRO A O 1
ATOM 803 N N . GLN A 1 100 ? -7.014 11.375 9.918 1.00 74.12 100 GLN A N 1
ATOM 804 C CA . GLN A 1 100 ? -8.221 11.726 10.704 1.00 74.12 100 GLN A CA 1
ATOM 805 C C . GLN A 1 100 ? -9.049 12.896 10.136 1.00 74.12 100 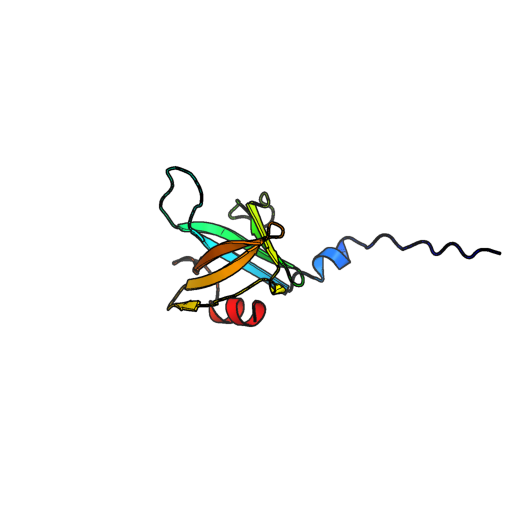GLN A C 1
ATOM 807 O O . GLN A 1 100 ? -10.230 13.015 10.435 1.00 74.12 100 GLN A O 1
ATOM 812 N N . LYS A 1 101 ? -8.418 13.783 9.358 1.00 69.75 101 LYS A N 1
ATOM 813 C CA . LYS A 1 101 ? -9.054 14.926 8.678 1.00 69.75 101 LYS A CA 1
ATOM 814 C C . LYS A 1 101 ? -8.947 14.829 7.148 1.00 69.75 101 LYS A C 1
ATOM 816 O O . LYS A 1 101 ? -8.956 15.854 6.476 1.00 69.75 101 LYS A O 1
ATOM 821 N N . GLY A 1 102 ? -8.680 13.638 6.616 1.00 60.62 102 GLY A N 1
ATOM 822 C CA . GLY A 1 102 ? -8.522 13.407 5.183 1.00 60.62 102 GLY A CA 1
ATOM 823 C C . GLY A 1 102 ? -9.832 12.976 4.537 1.00 60.62 102 GLY A C 1
ATOM 824 O O . GLY A 1 102 ? -10.634 12.291 5.164 1.00 60.62 102 GLY A O 1
ATOM 825 N N . GLU A 1 103 ? -10.015 13.344 3.274 1.00 57.16 103 GLU A N 1
ATOM 826 C CA . GLU A 1 103 ? -10.991 12.696 2.403 1.00 57.16 103 GLU A CA 1
ATOM 827 C C . GLU A 1 103 ? -10.374 11.393 1.886 1.00 57.16 103 GLU A C 1
ATOM 829 O O . GLU A 1 103 ? -9.296 11.391 1.284 1.00 57.16 103 GLU A O 1
ATOM 834 N N . GLY A 1 104 ? -11.019 10.270 2.175 1.00 65.56 104 GLY A N 1
ATOM 835 C CA . GLY A 1 104 ? -10.576 8.961 1.718 1.00 65.56 104 GLY A CA 1
ATOM 836 C C . GLY A 1 104 ? -11.413 7.855 2.337 1.00 65.56 104 GLY A C 1
ATOM 837 O O . GLY A 1 104 ? -11.641 7.848 3.544 1.00 65.56 104 GLY A O 1
ATOM 838 N N . ASP A 1 105 ? -11.851 6.915 1.507 1.00 75.88 105 ASP A N 1
ATOM 839 C CA . ASP A 1 105 ? -12.544 5.717 1.959 1.00 75.88 105 ASP A CA 1
ATOM 840 C C . ASP A 1 105 ? -11.548 4.556 2.002 1.00 75.88 105 ASP A C 1
ATOM 842 O O . ASP A 1 105 ? -10.917 4.201 1.003 1.00 75.88 105 ASP A O 1
ATOM 846 N N . LEU A 1 106 ? -11.388 3.974 3.188 1.00 80.81 106 LEU A N 1
ATOM 847 C CA . LEU A 1 106 ? -10.568 2.786 3.394 1.00 80.81 106 LEU A CA 1
ATOM 848 C C . LEU A 1 106 ? -11.044 1.626 2.504 1.00 80.81 106 LEU A C 1
ATOM 850 O O . LEU A 1 106 ? -10.224 0.861 2.003 1.00 80.81 106 LEU A O 1
ATOM 854 N N . THR A 1 107 ? -12.354 1.527 2.286 1.00 79.81 107 THR A N 1
ATOM 855 C CA . THR A 1 107 ? -13.006 0.500 1.468 1.00 79.81 107 THR A CA 1
ATOM 856 C C . THR A 1 107 ? -12.567 0.589 0.013 1.00 79.81 107 THR A C 1
ATOM 858 O O . THR A 1 107 ? -12.202 -0.427 -0.576 1.00 79.81 107 THR A O 1
ATOM 861 N N . GLU A 1 108 ? -12.512 1.801 -0.539 1.00 83.44 108 GLU A N 1
ATOM 862 C CA . GLU A 1 108 ? -12.073 2.026 -1.917 1.00 83.44 108 GLU A CA 1
ATOM 863 C C . GLU A 1 108 ? -10.591 1.690 -2.086 1.00 83.44 108 GLU A C 1
ATOM 865 O O . GLU A 1 108 ? -10.226 0.973 -3.012 1.00 83.44 108 GLU A O 1
ATOM 870 N N . TRP A 1 109 ? -9.736 2.086 -1.137 1.00 86.06 109 TRP A N 1
ATOM 871 C CA . TRP A 1 109 ? -8.330 1.669 -1.150 1.00 86.06 109 TRP A CA 1
ATOM 872 C C . TRP A 1 109 ? -8.164 0.146 -1.157 1.00 86.06 109 TRP A C 1
ATOM 874 O O . TRP A 1 109 ? -7.320 -0.373 -1.882 1.00 86.06 109 TRP A O 1
ATOM 884 N N . ILE A 1 110 ? -8.960 -0.583 -0.373 1.00 83.31 110 ILE A N 1
ATOM 885 C CA . ILE A 1 110 ? -8.890 -2.051 -0.328 1.00 83.31 110 ILE A CA 1
ATOM 886 C C . ILE A 1 110 ? -9.369 -2.663 -1.639 1.00 83.31 110 ILE A C 1
ATOM 888 O O . ILE A 1 110 ? -8.727 -3.588 -2.128 1.00 83.31 110 ILE A O 1
ATOM 892 N N . LYS A 1 111 ? -10.475 -2.156 -2.194 1.00 83.38 111 LYS A N 1
ATOM 893 C CA . LYS A 1 111 ? -11.055 -2.638 -3.451 1.00 83.38 111 LYS A CA 1
ATOM 894 C C . LYS A 1 111 ? -10.095 -2.482 -4.628 1.00 83.38 111 LYS A C 1
ATOM 896 O O . LYS A 1 111 ? -10.137 -3.293 -5.533 1.00 83.38 111 LYS A O 1
ATOM 901 N N . GLN A 1 112 ? -9.253 -1.453 -4.617 1.00 81.88 112 GLN A N 1
ATOM 902 C CA . GLN A 1 112 ? -8.283 -1.212 -5.688 1.00 81.88 112 GLN A CA 1
ATOM 903 C C . GLN A 1 112 ? -6.971 -1.996 -5.501 1.00 81.88 112 GLN A C 1
ATOM 905 O O . GLN A 1 112 ? -6.215 -2.169 -6.449 1.00 81.88 112 GLN A O 1
ATOM 910 N N . ILE A 1 113 ? -6.668 -2.444 -4.276 1.00 82.62 113 ILE A N 1
ATOM 911 C CA . ILE A 1 113 ? -5.457 -3.226 -3.961 1.00 82.62 113 ILE A CA 1
ATOM 912 C C . ILE A 1 113 ? -5.695 -4.743 -4.107 1.00 82.62 113 ILE A C 1
ATOM 914 O O . ILE A 1 113 ? -4.726 -5.490 -4.248 1.00 82.62 113 ILE A O 1
ATOM 918 N N . ARG A 1 114 ? -6.950 -5.200 -4.026 1.00 68.00 114 ARG A N 1
ATOM 919 C CA . ARG A 1 114 ? -7.363 -6.607 -4.142 1.00 68.00 114 ARG A CA 1
ATOM 920 C C . ARG A 1 114 ? -7.999 -6.897 -5.488 1.00 68.00 114 ARG A C 1
ATOM 922 O O . ARG A 1 114 ? -7.724 -8.003 -5.996 1.00 68.00 114 ARG A O 1
#

pLDDT: mean 76.23, std 15.87, range [40.28, 91.5]

Secondary structure (DSSP, 8-state):
-------PPPPHHHHHTTEEEEEEEEEE--STT--SEEEEEEEEETTEEEEESSSSTTPPEEEEEEGGGEEEEEEETTEEEEEEE-TTS-EEEEEEE--TT----HHHHHHHH-

Organism: NCBI:txid180227